Protein AF-A0A919CEV9-F1 (afdb_monomer)

pLDDT: mean 91.03, std 9.06, range [53.09, 98.38]

Mean predicted aligned error: 5.96 Å

Sequence (74 aa):
MSSLAPDTALRRLVRLAKIRWRIEHDYRELKHGLGLDHYEGRTWRGWHHHVTLVTAAQAFLTLRRLAPKSVTSV

InterPro domains:
  IPR002559 Transposase IS4-like domain [PF01609] (11-57)
  IPR012337 Ribonuclease H-like superfamily [SSF53098] (5-66)
  IPR039365 Transposase IS701-like [PTHR33627] (1-68)

Foldseek 3Di:
DDPDDPVPDPVVVVVVVVVVVVVVVLVCCLPPVQPLVVDPDDDPVSNVVSSVVSVVVSVVVVVVVVPDDPPPPD

Secondary structure (DSSP, 8-state):
-----TT--HHHHHHHHHHHHHHHHHHHIIIIIT-TT------HHHHHHHHHHHHHHHHHHHHHHHSPPP----

Radius of gyration: 17.97 Å; Cα contacts (8 Å, |Δi|>4): 25; c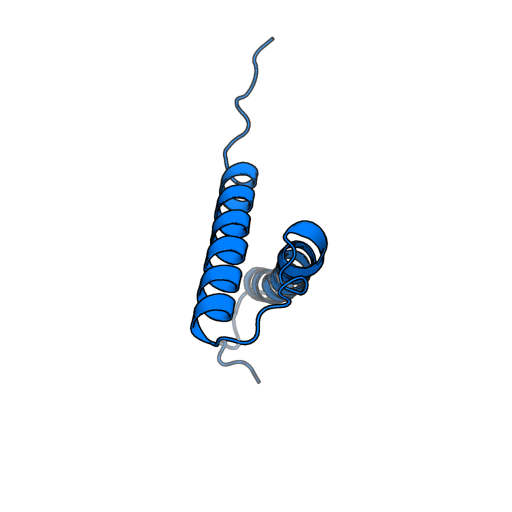hains: 1; bounding box: 50×24×47 Å

Structure (mmCIF, N/CA/C/O backbone):
data_AF-A0A919CEV9-F1
#
_entry.id   AF-A0A919CEV9-F1
#
loop_
_atom_site.group_PDB
_atom_site.id
_atom_site.type_symbol
_atom_site.label_atom_id
_atom_site.label_alt_id
_atom_site.label_comp_id
_atom_site.label_asym_id
_atom_site.label_entity_id
_atom_site.label_seq_id
_atom_site.pdbx_PDB_ins_code
_atom_site.Cartn_x
_atom_site.Cartn_y
_atom_site.Cartn_z
_atom_site.occupancy
_atom_site.B_iso_or_equiv
_atom_site.auth_seq_id
_atom_site.auth_comp_id
_atom_site.auth_asym_id
_atom_site.auth_atom_id
_atom_site.pdbx_PDB_model_num
ATOM 1 N N . MET A 1 1 ? 1.533 -11.127 18.176 1.00 64.69 1 MET A N 1
ATOM 2 C CA . MET A 1 1 ? 1.927 -10.128 19.194 1.00 64.69 1 MET A CA 1
ATOM 3 C C . MET A 1 1 ? 1.414 -8.769 18.745 1.00 64.69 1 MET A C 1
ATOM 5 O O . MET A 1 1 ? 1.595 -8.441 17.580 1.00 64.69 1 MET A O 1
ATOM 9 N N . SER A 1 2 ? 0.705 -8.033 19.602 1.00 79.06 2 SER A N 1
ATOM 10 C CA . SER A 1 2 ? 0.161 -6.701 19.297 1.00 79.06 2 SER A CA 1
ATOM 11 C C . SER A 1 2 ? 0.560 -5.736 20.412 1.00 79.06 2 SER A C 1
ATOM 13 O O . SER A 1 2 ? 0.539 -6.133 21.571 1.00 79.06 2 SER A O 1
ATOM 15 N N . SER A 1 3 ? 0.916 -4.496 20.071 1.00 91.19 3 SER A N 1
ATOM 16 C CA . SER A 1 3 ? 1.257 -3.422 21.019 1.00 91.19 3 SER A CA 1
ATOM 17 C C . SER A 1 3 ? 0.034 -2.619 21.497 1.00 91.19 3 SER A C 1
ATOM 19 O O . SER A 1 3 ? 0.168 -1.489 21.959 1.00 91.19 3 SER A O 1
ATOM 21 N N . LEU A 1 4 ? -1.176 -3.169 21.345 1.00 90.94 4 LEU A N 1
ATOM 22 C CA . LEU A 1 4 ? -2.421 -2.532 21.778 1.00 90.94 4 LEU A CA 1
ATOM 23 C C . LEU A 1 4 ? -2.589 -2.628 23.300 1.00 90.94 4 LEU A C 1
ATOM 25 O O . LEU A 1 4 ? -2.244 -3.645 23.900 1.00 90.94 4 LEU A O 1
ATOM 29 N N . ALA A 1 5 ? -3.157 -1.584 23.909 1.00 92.12 5 ALA A N 1
ATOM 30 C CA . ALA A 1 5 ? -3.438 -1.568 25.341 1.00 92.12 5 ALA A CA 1
ATOM 31 C C . ALA A 1 5 ? -4.457 -2.668 25.720 1.00 92.12 5 ALA A C 1
ATOM 33 O O . ALA A 1 5 ? -5.351 -2.957 24.911 1.00 92.12 5 ALA A O 1
ATOM 34 N N . PRO A 1 6 ? -4.366 -3.277 26.917 1.00 88.19 6 PRO A N 1
ATOM 35 C CA . PRO A 1 6 ? -5.231 -4.395 27.315 1.00 88.19 6 PRO A CA 1
ATOM 36 C C . PRO A 1 6 ? -6.729 -4.056 27.326 1.00 88.19 6 PRO A C 1
ATOM 38 O O . PRO A 1 6 ? -7.567 -4.922 27.100 1.00 88.19 6 PRO A O 1
ATOM 41 N N . ASP A 1 7 ? -7.063 -2.788 27.548 1.00 93.75 7 ASP A N 1
ATOM 42 C CA . ASP A 1 7 ? -8.415 -2.229 27.599 1.00 93.75 7 ASP A CA 1
ATOM 43 C C . ASP A 1 7 ? -8.930 -1.753 26.225 1.00 93.75 7 ASP A C 1
ATOM 45 O O . ASP A 1 7 ? -9.987 -1.125 26.121 1.00 93.75 7 ASP A O 1
ATOM 49 N N . THR A 1 8 ? -8.211 -2.062 25.138 1.00 93.88 8 THR A N 1
ATOM 50 C CA . THR A 1 8 ? -8.623 -1.685 23.782 1.00 93.88 8 THR A CA 1
ATOM 51 C C . THR A 1 8 ?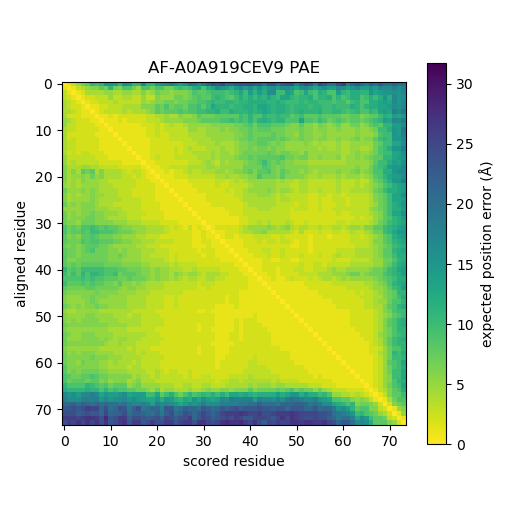 -10.023 -2.217 23.475 1.00 93.88 8 THR A C 1
ATOM 53 O O . THR A 1 8 ? -10.249 -3.423 23.381 1.00 93.88 8 THR A O 1
ATOM 56 N N . ALA A 1 9 ? -10.963 -1.302 23.229 1.00 95.50 9 ALA A N 1
ATOM 57 C CA . ALA A 1 9 ? -12.351 -1.651 22.953 1.00 95.50 9 ALA A CA 1
ATOM 58 C C . ALA A 1 9 ? -12.491 -2.675 21.811 1.00 95.50 9 ALA A C 1
ATOM 60 O O . ALA A 1 9 ? -11.920 -2.505 20.727 1.00 95.50 9 ALA A O 1
ATOM 61 N N . LEU A 1 10 ? -13.360 -3.675 22.001 1.00 94.31 10 LEU A N 1
ATOM 62 C CA . LEU A 1 10 ? -13.609 -4.742 21.023 1.00 94.31 10 LEU A CA 1
ATOM 63 C C . LEU A 1 10 ? -13.944 -4.204 19.623 1.00 94.31 10 LEU A C 1
ATOM 65 O O . LEU A 1 10 ? -13.455 -4.719 18.621 1.00 94.31 10 LEU A O 1
ATOM 69 N N . ARG A 1 11 ? -14.715 -3.111 19.533 1.00 95.00 11 ARG A N 1
ATOM 70 C CA . ARG A 1 11 ? -15.024 -2.450 18.251 1.00 95.00 11 ARG A CA 1
ATOM 71 C C . ARG A 1 11 ? -13.767 -2.025 17.484 1.00 95.00 11 ARG A C 1
ATOM 73 O O . ARG A 1 11 ? -13.735 -2.141 16.259 1.00 95.00 11 ARG A O 1
ATOM 80 N N . ARG A 1 12 ? -12.734 -1.543 18.182 1.00 92.81 12 ARG A N 1
ATOM 81 C CA . ARG A 1 12 ? -11.452 -1.162 17.575 1.00 92.81 12 ARG A CA 1
ATOM 82 C C . ARG A 1 12 ? -10.684 -2.397 17.115 1.00 92.81 12 ARG A C 1
ATOM 84 O O . ARG A 1 12 ? -10.189 -2.393 15.991 1.00 92.81 12 ARG A O 1
ATOM 91 N N . LEU A 1 13 ? -10.663 -3.459 17.920 1.00 92.06 13 LEU A N 1
ATOM 92 C CA . LEU A 1 13 ? -10.041 -4.735 17.548 1.00 92.06 13 LEU A CA 1
ATOM 93 C C . LEU A 1 13 ? -10.675 -5.324 16.281 1.00 92.06 13 LEU A C 1
ATOM 95 O O . LEU A 1 13 ? -9.969 -5.638 15.325 1.00 92.06 13 LEU A O 1
ATOM 99 N N . VAL A 1 14 ? -12.008 -5.382 16.223 1.00 92.81 14 VAL A N 1
ATOM 100 C CA . VAL A 1 14 ? -12.748 -5.872 15.049 1.00 92.81 14 VAL A CA 1
ATOM 101 C C . VAL A 1 14 ? -12.468 -5.009 13.819 1.00 92.81 14 VAL A C 1
ATOM 103 O O . VAL A 1 14 ? -12.269 -5.541 12.728 1.00 92.81 14 VAL A O 1
ATOM 106 N N . ARG A 1 15 ? -12.414 -3.679 13.970 1.00 91.88 15 ARG A N 1
ATOM 107 C CA . ARG A 1 15 ? -12.072 -2.777 12.862 1.00 91.88 15 ARG A CA 1
ATOM 108 C C . ARG A 1 15 ? -10.670 -3.064 12.321 1.00 91.88 15 ARG A C 1
ATOM 110 O O . ARG A 1 15 ? -10.526 -3.208 11.112 1.00 91.88 15 ARG A O 1
ATOM 117 N N . LEU A 1 16 ? -9.667 -3.182 13.191 1.00 90.06 16 LEU A N 1
ATOM 118 C CA . LEU A 1 16 ? -8.290 -3.490 12.791 1.00 90.06 16 LEU A CA 1
ATOM 119 C C . LEU A 1 16 ? -8.194 -4.860 12.109 1.00 90.06 16 LEU A C 1
ATOM 121 O O . LEU A 1 16 ? -7.588 -4.975 11.046 1.00 90.06 16 LEU A O 1
ATOM 125 N N . ALA A 1 17 ? -8.864 -5.876 12.656 1.00 88.75 17 ALA A N 1
ATOM 126 C CA . ALA A 1 17 ? -8.921 -7.201 12.048 1.00 88.75 17 ALA A CA 1
ATOM 127 C C . ALA A 1 17 ? -9.544 -7.169 10.641 1.00 88.75 17 ALA A C 1
ATOM 129 O O . ALA A 1 17 ? -9.069 -7.853 9.736 1.00 88.75 17 ALA A O 1
ATOM 130 N N . LYS A 1 18 ? -10.573 -6.339 10.426 1.00 90.38 18 LYS A N 1
ATOM 131 C CA . LYS A 1 18 ? -11.210 -6.169 9.111 1.00 90.38 18 LYS A CA 1
ATOM 132 C C . LYS A 1 18 ? -10.343 -5.422 8.095 1.00 90.38 18 LYS A C 1
ATOM 134 O O . LYS A 1 18 ? -10.476 -5.690 6.905 1.00 90.38 18 LYS A O 1
ATOM 139 N N . ILE A 1 19 ? -9.442 -4.533 8.522 1.00 89.00 19 ILE A N 1
ATOM 140 C CA . ILE A 1 19 ? -8.514 -3.852 7.598 1.00 89.00 19 ILE A CA 1
ATOM 141 C C . ILE A 1 19 ? -7.621 -4.869 6.879 1.00 89.00 19 ILE A C 1
ATOM 143 O O . ILE A 1 19 ? -7.371 -4.714 5.689 1.00 89.00 19 ILE A O 1
ATOM 147 N N . ARG A 1 20 ? -7.210 -5.950 7.553 1.00 87.31 20 ARG A N 1
ATOM 148 C CA . ARG A 1 20 ? -6.419 -7.013 6.918 1.00 87.31 20 ARG A CA 1
ATOM 149 C C . ARG A 1 20 ? -7.138 -7.636 5.717 1.00 87.31 20 ARG A C 1
ATOM 151 O O . ARG A 1 20 ? -6.551 -7.747 4.650 1.00 87.31 20 ARG A O 1
ATOM 158 N N . TRP A 1 21 ? -8.422 -7.959 5.864 1.00 88.62 21 TRP A N 1
ATOM 159 C CA . TRP A 1 21 ? -9.235 -8.486 4.761 1.00 88.62 21 TRP A CA 1
ATOM 160 C C . TRP A 1 21 ? -9.390 -7.496 3.606 1.00 88.62 21 TRP A C 1
ATOM 162 O O . TRP A 1 21 ? -9.444 -7.894 2.444 1.00 88.62 21 TRP A O 1
ATOM 172 N N . ARG A 1 22 ? -9.438 -6.197 3.914 1.00 88.00 22 ARG A N 1
ATOM 173 C CA . ARG A 1 22 ? -9.472 -5.153 2.889 1.00 88.00 22 ARG A CA 1
ATOM 174 C C . ARG A 1 22 ? -8.195 -5.149 2.044 1.00 88.00 22 ARG A C 1
ATOM 176 O O . ARG A 1 22 ? -8.305 -5.051 0.832 1.00 88.00 22 ARG A O 1
ATOM 183 N N . ILE A 1 23 ? -7.021 -5.339 2.652 1.00 88.88 23 ILE A N 1
ATOM 184 C CA . ILE A 1 23 ? -5.745 -5.434 1.918 1.00 88.88 23 ILE A CA 1
ATOM 185 C C . ILE A 1 23 ? -5.772 -6.602 0.926 1.00 88.88 23 ILE A C 1
ATOM 187 O O . ILE A 1 23 ? -5.386 -6.436 -0.225 1.00 88.88 23 ILE A O 1
ATOM 191 N N . GLU A 1 24 ? -6.259 -7.771 1.345 1.00 91.25 24 GLU A N 1
ATOM 192 C CA . GLU A 1 24 ? -6.359 -8.942 0.463 1.00 91.25 24 GLU A CA 1
ATOM 193 C C . GLU A 1 24 ? -7.303 -8.687 -0.720 1.00 91.25 24 GLU A C 1
ATOM 195 O O . GLU A 1 24 ? -7.017 -9.077 -1.853 1.00 91.25 24 GLU A O 1
ATOM 200 N N . HIS A 1 25 ? -8.421 -8.002 -0.473 1.00 90.62 25 HIS A N 1
ATOM 201 C CA . HIS A 1 25 ? -9.341 -7.600 -1.529 1.00 90.62 25 HIS A CA 1
ATOM 202 C C . HIS A 1 25 ? -8.696 -6.605 -2.504 1.00 90.62 25 HIS A C 1
ATOM 204 O O . HIS A 1 25 ? -8.729 -6.834 -3.712 1.00 90.62 25 HIS A O 1
ATOM 210 N N . ASP A 1 26 ? -8.077 -5.542 -1.989 1.00 90.31 26 ASP A N 1
ATOM 211 C CA . ASP A 1 26 ? -7.415 -4.512 -2.796 1.00 90.31 26 ASP A CA 1
ATOM 212 C C . ASP A 1 26 ? -6.257 -5.112 -3.616 1.00 90.31 26 ASP A C 1
ATOM 214 O O . ASP A 1 26 ? -6.065 -4.757 -4.777 1.00 90.31 26 ASP A O 1
ATOM 218 N N . TYR A 1 27 ? -5.532 -6.090 -3.062 1.00 91.19 27 TYR A N 1
ATOM 219 C CA . TYR A 1 27 ? -4.484 -6.818 -3.778 1.00 91.19 27 TYR A CA 1
ATOM 220 C C . TYR A 1 27 ? -5.039 -7.672 -4.925 1.00 91.19 27 TYR A C 1
ATOM 222 O O . TYR A 1 27 ? -4.447 -7.711 -6.004 1.00 91.19 27 TYR A O 1
ATOM 230 N N . ARG A 1 28 ? -6.191 -8.333 -4.738 1.00 92.88 28 ARG A N 1
ATOM 231 C CA . ARG A 1 28 ? -6.849 -9.068 -5.832 1.00 92.88 28 ARG A CA 1
ATOM 232 C C . ARG A 1 28 ? -7.277 -8.144 -6.965 1.00 92.88 28 ARG A C 1
ATOM 234 O O . ARG A 1 28 ? -7.147 -8.551 -8.117 1.00 92.88 28 ARG A O 1
ATOM 241 N N . GLU A 1 29 ? -7.766 -6.949 -6.642 1.00 93.19 29 GLU A N 1
ATOM 242 C CA . GLU A 1 29 ? -8.152 -5.935 -7.627 1.00 93.19 29 GLU A CA 1
ATOM 243 C C . GLU A 1 29 ? -6.932 -5.398 -8.382 1.00 93.19 29 GLU A C 1
ATOM 245 O O . GLU A 1 29 ? -6.937 -5.388 -9.609 1.00 93.19 29 GLU A O 1
ATOM 250 N N . LEU A 1 30 ? -5.852 -5.055 -7.672 1.00 95.25 30 LEU A N 1
ATOM 251 C CA . LEU A 1 30 ? -4.581 -4.660 -8.285 1.00 95.25 30 LEU A CA 1
ATOM 252 C C . LEU A 1 30 ? -4.053 -5.734 -9.242 1.00 95.25 30 LEU A C 1
ATOM 254 O O . LEU A 1 30 ? -3.664 -5.422 -10.364 1.00 95.25 30 LEU A O 1
ATOM 258 N N . LYS A 1 31 ? -4.053 -6.997 -8.805 1.00 93.81 31 LYS A N 1
ATOM 259 C CA . LYS A 1 31 ? -3.539 -8.126 -9.582 1.00 93.81 31 LYS A CA 1
ATOM 260 C C . LYS A 1 31 ? -4.406 -8.421 -10.802 1.00 93.81 31 LYS A C 1
ATOM 262 O O . LYS A 1 31 ? -4.003 -8.124 -11.915 1.00 93.81 31 LYS A O 1
ATOM 267 N N . HIS A 1 32 ? -5.623 -8.909 -10.587 1.00 92.62 32 HIS A N 1
ATOM 268 C CA . HIS A 1 32 ? -6.461 -9.419 -11.674 1.00 92.62 32 HIS A CA 1
ATOM 269 C C . HIS A 1 32 ? -7.258 -8.322 -12.387 1.00 92.62 32 HIS A C 1
ATOM 271 O O . HIS A 1 32 ? -7.557 -8.449 -13.568 1.00 92.62 32 HIS A O 1
ATOM 277 N N . GLY A 1 33 ? -7.650 -7.267 -11.667 1.00 93.25 33 GLY A N 1
ATOM 278 C CA . GLY A 1 33 ? -8.476 -6.191 -12.218 1.00 93.25 33 GLY A CA 1
ATOM 279 C C . GLY A 1 33 ? -7.666 -5.120 -12.944 1.00 93.25 33 GLY A C 1
ATOM 280 O O . GLY A 1 33 ? -8.130 -4.580 -13.944 1.00 93.25 33 GLY A O 1
ATOM 281 N N . LEU A 1 34 ? -6.462 -4.815 -12.451 1.00 96.12 34 LEU A N 1
ATOM 282 C CA . LEU A 1 34 ? -5.617 -3.731 -12.964 1.00 96.12 34 LEU A CA 1
ATOM 283 C C . LEU A 1 34 ? -4.300 -4.213 -13.590 1.00 96.12 34 LEU A C 1
ATOM 285 O O . LEU A 1 34 ? -3.538 -3.393 -14.097 1.00 96.12 34 LEU A O 1
ATOM 289 N N . GLY A 1 35 ? -4.041 -5.522 -13.595 1.00 96.12 35 GLY A N 1
ATOM 290 C CA . GLY A 1 35 ? -2.922 -6.125 -14.318 1.00 96.12 35 GLY A CA 1
ATOM 291 C C . GLY A 1 35 ? -1.564 -5.923 -13.655 1.00 96.12 35 GLY A C 1
ATOM 292 O O . GLY A 1 35 ? -0.556 -5.763 -14.347 1.00 96.12 35 GLY A O 1
ATOM 293 N N . LEU A 1 36 ? -1.494 -5.919 -12.319 1.00 96.75 36 LEU A N 1
ATOM 294 C CA . LEU A 1 36 ? -0.211 -5.837 -11.606 1.00 96.75 36 LEU A CA 1
ATOM 295 C C . LEU A 1 36 ? 0.756 -6.962 -12.019 1.00 96.75 36 LEU A C 1
ATOM 297 O O . LEU A 1 36 ? 1.962 -6.738 -12.059 1.00 96.75 36 LEU A O 1
ATOM 301 N N . ASP A 1 37 ? 0.240 -8.148 -12.339 1.00 95.38 37 ASP A N 1
ATOM 302 C CA . ASP A 1 37 ? 1.008 -9.314 -12.788 1.00 95.38 37 ASP A CA 1
ATOM 303 C C . ASP A 1 37 ? 1.134 -9.436 -14.317 1.00 95.38 37 ASP A C 1
ATOM 305 O O . ASP A 1 37 ? 1.715 -10.402 -14.799 1.00 95.38 37 ASP A O 1
ATOM 309 N N . HIS A 1 38 ? 0.666 -8.445 -15.081 1.00 96.56 38 HIS A N 1
ATOM 310 C CA . HIS A 1 38 ? 0.737 -8.432 -16.550 1.00 96.56 38 HIS A CA 1
ATOM 311 C C . HIS A 1 38 ? 1.983 -7.715 -17.105 1.00 96.56 38 HIS A C 1
ATOM 313 O O . HIS A 1 38 ? 2.064 -7.426 -18.297 1.00 96.56 38 HIS A O 1
ATOM 319 N N . TYR A 1 39 ? 2.956 -7.360 -16.261 1.00 96.38 39 TYR A N 1
ATOM 320 C CA . TYR A 1 39 ? 4.182 -6.715 -16.730 1.00 96.38 39 TYR A CA 1
ATOM 321 C C . TYR A 1 39 ? 5.154 -7.732 -17.343 1.00 96.38 39 TYR A C 1
ATOM 323 O O . TYR A 1 39 ? 5.679 -8.594 -16.644 1.00 96.38 39 TYR A O 1
ATOM 331 N N . GLU A 1 40 ? 5.460 -7.576 -18.632 1.00 96.75 40 GLU A N 1
ATOM 332 C CA . GLU A 1 40 ? 6.351 -8.478 -19.387 1.00 96.75 40 GLU A CA 1
ATOM 333 C C . GLU A 1 40 ? 7.738 -7.870 -19.692 1.00 96.75 40 GLU A C 1
ATOM 335 O O . GLU A 1 40 ? 8.592 -8.490 -20.333 1.00 96.75 40 GLU A O 1
ATOM 340 N N . GLY A 1 41 ? 7.989 -6.634 -19.251 1.00 96.38 41 GLY A N 1
ATOM 341 C CA . GLY A 1 41 ? 9.265 -5.955 -19.472 1.00 96.38 41 GLY A CA 1
ATOM 342 C C . GLY A 1 41 ? 10.400 -6.493 -18.590 1.00 96.38 41 GLY A C 1
ATOM 343 O O . GLY A 1 41 ? 10.188 -7.177 -17.594 1.00 96.38 41 GLY A O 1
ATOM 344 N N . ARG A 1 42 ? 11.649 -6.146 -18.930 1.00 97.44 42 ARG A N 1
ATOM 345 C CA . ARG A 1 42 ? 12.855 -6.636 -18.218 1.00 97.44 42 ARG A CA 1
ATOM 346 C C . ARG A 1 42 ? 13.656 -5.557 -17.494 1.00 97.44 42 ARG A C 1
ATOM 348 O O . ARG A 1 42 ? 14.719 -5.836 -16.953 1.00 97.44 42 ARG A O 1
ATOM 355 N N . THR A 1 43 ? 13.175 -4.316 -17.494 1.00 98.12 43 THR A N 1
ATOM 356 C CA . THR A 1 43 ? 13.869 -3.213 -16.819 1.00 98.12 43 THR A CA 1
ATOM 357 C C . THR A 1 43 ? 13.224 -2.912 -15.474 1.00 98.12 43 THR A C 1
ATOM 359 O O . THR A 1 43 ? 11.998 -2.895 -15.350 1.00 98.12 43 THR A O 1
ATOM 362 N N . TRP A 1 44 ? 14.057 -2.618 -14.476 1.00 97.75 44 TRP A N 1
ATOM 363 C CA . TRP A 1 44 ? 13.604 -2.173 -13.158 1.00 97.75 44 TRP A CA 1
ATOM 364 C C . TRP A 1 44 ? 12.763 -0.897 -13.239 1.00 97.75 44 TRP A C 1
ATOM 366 O O . TRP A 1 44 ? 11.707 -0.792 -12.623 1.00 97.75 44 TRP A O 1
ATOM 376 N N . ARG A 1 45 ? 13.201 0.059 -14.067 1.00 98.38 45 ARG A N 1
ATOM 377 C CA . ARG A 1 45 ? 12.481 1.315 -14.286 1.00 98.38 45 ARG A CA 1
ATOM 378 C C . ARG A 1 45 ? 11.101 1.087 -14.906 1.00 98.38 45 ARG A C 1
ATOM 380 O O . ARG A 1 45 ? 10.136 1.692 -14.452 1.00 98.38 45 ARG A O 1
ATOM 387 N N . GLY A 1 46 ? 11.004 0.215 -15.913 1.00 98.06 46 GLY A N 1
ATOM 388 C CA . GLY A 1 46 ? 9.726 -0.139 -16.529 1.00 98.06 46 GLY A CA 1
ATOM 389 C C . GLY A 1 46 ? 8.775 -0.804 -15.534 1.00 98.06 46 GLY A C 1
ATOM 390 O O . GLY A 1 46 ? 7.609 -0.425 -15.470 1.00 98.06 46 GLY A O 1
ATOM 391 N N . TRP A 1 47 ? 9.290 -1.707 -14.693 1.00 97.88 47 TRP A N 1
ATOM 392 C CA . TRP A 1 47 ? 8.505 -2.351 -13.639 1.00 97.88 47 TRP A CA 1
ATOM 393 C C . TRP A 1 47 ? 7.992 -1.324 -12.626 1.00 97.88 47 TRP A C 1
ATOM 395 O O . TRP A 1 47 ? 6.807 -1.312 -12.303 1.00 97.88 47 TRP A O 1
ATOM 405 N N . HIS A 1 48 ? 8.851 -0.399 -12.190 1.00 98.25 48 HIS A N 1
ATOM 406 C CA . HIS A 1 48 ? 8.454 0.681 -11.289 1.00 98.25 48 HIS A CA 1
ATOM 407 C C . HIS A 1 48 ? 7.349 1.553 -11.876 1.00 98.25 48 HIS A C 1
ATOM 409 O O . HIS A 1 48 ? 6.353 1.803 -11.203 1.00 98.25 48 HIS A O 1
ATOM 415 N N . HIS A 1 49 ? 7.502 1.994 -13.127 1.00 98.31 49 HIS A N 1
ATOM 416 C CA . HIS A 1 49 ? 6.471 2.779 -13.800 1.00 98.31 49 HIS A CA 1
ATOM 417 C C . HIS A 1 49 ? 5.142 2.012 -13.863 1.00 98.31 49 HIS A C 1
ATOM 419 O O . HIS A 1 49 ? 4.101 2.582 -13.543 1.00 98.31 49 HIS A O 1
ATOM 425 N N . HIS A 1 50 ? 5.179 0.721 -14.214 1.00 98.25 50 HIS A N 1
ATOM 426 C CA . HIS A 1 50 ? 3.994 -0.139 -14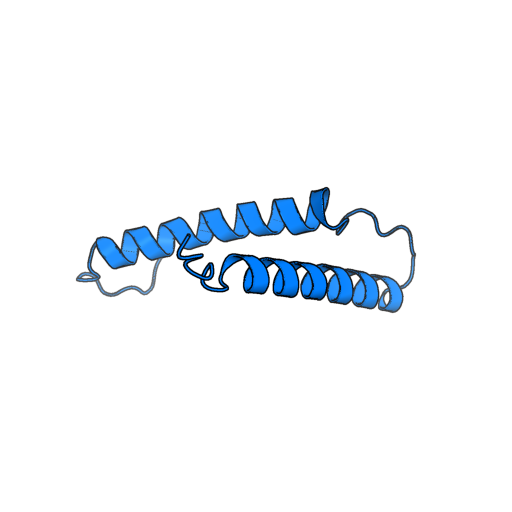.258 1.00 98.25 50 HIS A CA 1
ATOM 427 C C . HIS A 1 50 ? 3.288 -0.207 -12.903 1.00 98.25 50 HIS A C 1
ATOM 429 O O . HIS A 1 50 ? 2.114 0.140 -12.796 1.00 98.25 50 HIS A O 1
ATOM 435 N N . VAL A 1 51 ? 4.015 -0.568 -11.842 1.00 97.62 51 VAL A N 1
ATOM 436 C CA . VAL A 1 51 ? 3.461 -0.671 -10.483 1.00 97.62 51 VAL A CA 1
ATOM 437 C C . VAL A 1 51 ? 2.903 0.671 -10.001 1.00 97.62 51 VAL A C 1
ATOM 439 O O . VAL A 1 51 ? 1.835 0.708 -9.385 1.00 97.62 51 VAL A O 1
ATOM 442 N N . THR A 1 52 ? 3.578 1.784 -10.300 1.00 98.00 52 THR A N 1
ATOM 443 C CA . THR A 1 52 ? 3.092 3.128 -9.962 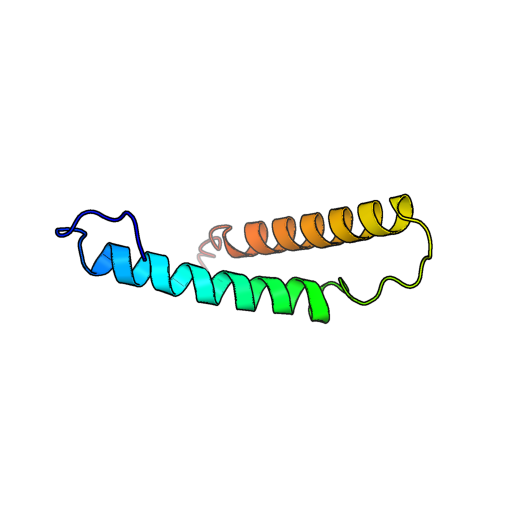1.00 98.00 52 THR A CA 1
ATOM 444 C C . THR A 1 52 ? 1.773 3.446 -10.667 1.00 98.00 52 THR A C 1
ATOM 446 O O . THR A 1 52 ? 0.840 3.902 -10.006 1.00 98.00 52 THR A O 1
ATOM 449 N N . LEU A 1 53 ? 1.658 3.176 -11.972 1.00 97.94 53 LEU A N 1
ATOM 450 C CA . LEU A 1 53 ? 0.428 3.428 -12.732 1.00 97.94 53 LEU A CA 1
ATOM 451 C C . LEU A 1 53 ? -0.734 2.551 -12.253 1.00 97.94 53 LEU A C 1
ATOM 453 O O . LEU A 1 53 ? -1.832 3.061 -12.027 1.00 97.94 53 LEU A O 1
ATOM 457 N N . VAL A 1 54 ? -0.485 1.261 -12.017 1.00 97.75 54 VAL A N 1
ATOM 458 C CA . VAL A 1 54 ? -1.482 0.325 -11.473 1.00 97.75 54 VAL A CA 1
ATOM 459 C C . VAL A 1 54 ? -1.967 0.780 -10.089 1.00 97.75 54 VAL A C 1
ATOM 461 O O . VAL A 1 54 ? -3.170 0.808 -9.820 1.00 97.75 54 VAL A O 1
ATOM 464 N N . THR A 1 55 ? -1.054 1.234 -9.225 1.00 96.56 55 THR A N 1
ATOM 465 C CA . THR A 1 55 ? -1.401 1.776 -7.899 1.00 96.56 55 THR A CA 1
ATOM 466 C C . THR A 1 55 ? -2.210 3.074 -8.004 1.00 96.56 55 THR A C 1
ATOM 468 O O . THR A 1 55 ? -3.179 3.257 -7.264 1.00 96.56 55 THR A O 1
ATOM 471 N N . ALA A 1 56 ? -1.864 3.966 -8.937 1.00 97.62 56 ALA A N 1
ATOM 472 C CA . ALA A 1 56 ? -2.606 5.203 -9.175 1.00 97.62 56 ALA A CA 1
ATOM 473 C C . ALA A 1 56 ? -4.040 4.929 -9.661 1.00 97.62 56 ALA A C 1
ATOM 475 O O . ALA A 1 56 ? -4.987 5.549 -9.169 1.00 97.62 56 ALA A O 1
ATOM 476 N N . ALA A 1 57 ? -4.222 3.957 -10.560 1.00 96.88 57 ALA A N 1
ATOM 477 C CA . ALA A 1 57 ? -5.543 3.521 -11.009 1.00 96.88 57 ALA A CA 1
ATOM 478 C C . ALA A 1 57 ? -6.388 2.975 -9.844 1.00 96.88 57 ALA A C 1
ATOM 480 O O . ALA A 1 57 ? -7.548 3.362 -9.683 1.00 96.88 57 ALA A O 1
ATOM 481 N N . GLN A 1 58 ? -5.796 2.158 -8.967 1.00 96.00 58 GLN A N 1
ATOM 482 C CA . GLN A 1 58 ? -6.489 1.646 -7.780 1.00 96.00 58 GLN A CA 1
ATOM 483 C C . GLN A 1 58 ? -6.901 2.757 -6.811 1.00 96.00 58 GLN A C 1
ATOM 485 O O . GLN A 1 58 ? -8.007 2.732 -6.258 1.00 96.00 58 GLN A O 1
ATOM 490 N N . ALA A 1 59 ? -6.031 3.749 -6.603 1.00 94.81 59 ALA A N 1
ATOM 491 C CA . ALA A 1 59 ? -6.343 4.909 -5.777 1.00 94.81 59 ALA A CA 1
ATOM 492 C C . ALA 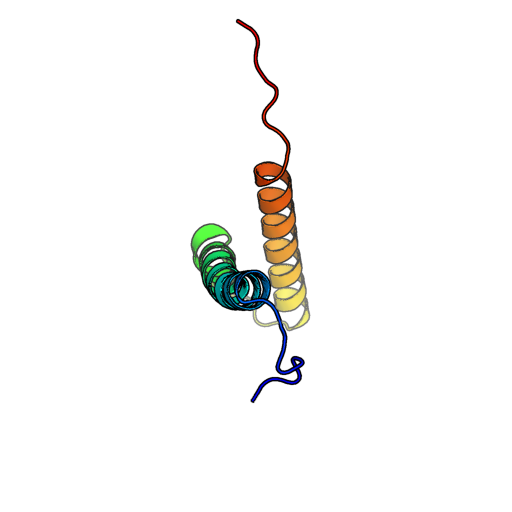A 1 59 ? -7.528 5.692 -6.360 1.00 94.81 59 ALA A C 1
ATOM 494 O O . ALA A 1 59 ? -8.472 6.008 -5.633 1.00 94.81 59 ALA A O 1
ATOM 495 N N . PHE A 1 60 ? -7.534 5.926 -7.676 1.00 95.38 60 PHE A N 1
ATOM 496 C CA . PHE A 1 60 ? -8.644 6.576 -8.369 1.00 95.38 60 PHE A CA 1
ATOM 497 C C . PHE A 1 60 ? -9.971 5.821 -8.184 1.00 95.38 60 PHE A C 1
ATOM 499 O O . PHE A 1 60 ? -10.965 6.418 -7.761 1.00 95.38 60 PHE A O 1
ATOM 506 N N . LEU A 1 61 ? -9.996 4.505 -8.423 1.00 93.62 61 LEU A N 1
ATOM 507 C CA . LEU A 1 61 ? -11.202 3.685 -8.240 1.00 93.62 61 LEU A CA 1
ATOM 508 C C . LEU A 1 61 ? -11.682 3.679 -6.786 1.00 93.62 61 LEU A C 1
ATOM 510 O O . LEU A 1 61 ? -12.881 3.764 -6.510 1.00 93.62 61 LEU A O 1
ATOM 514 N N . THR A 1 62 ? -10.749 3.636 -5.839 1.00 92.88 62 THR A N 1
ATOM 515 C CA . THR A 1 62 ? -11.064 3.711 -4.411 1.00 92.88 62 THR A CA 1
ATOM 516 C C . THR A 1 62 ? -11.712 5.046 -4.055 1.00 92.88 62 THR A C 1
ATOM 518 O O . THR A 1 62 ? -12.745 5.056 -3.387 1.00 92.88 62 THR A O 1
ATOM 521 N N . LEU A 1 63 ? -11.176 6.167 -4.544 1.00 94.44 63 LEU A N 1
ATOM 522 C CA . LEU A 1 63 ? -11.771 7.490 -4.338 1.00 94.44 63 LEU A CA 1
ATOM 523 C C . LEU A 1 63 ? -13.169 7.584 -4.959 1.00 94.44 63 LEU A C 1
ATOM 525 O O . LEU A 1 63 ? -14.091 8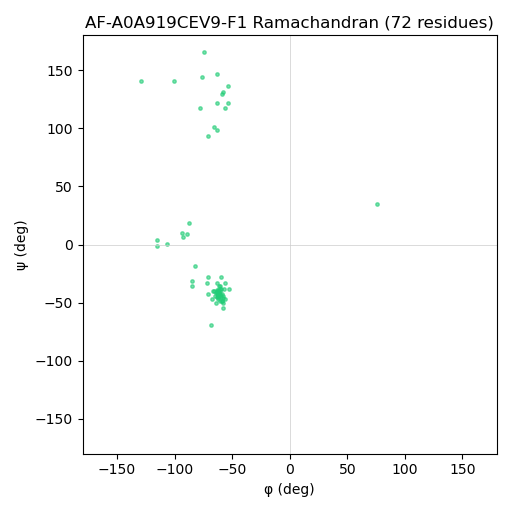.089 -4.322 1.00 94.44 63 LEU A O 1
ATOM 529 N N . ARG A 1 64 ? -13.363 7.025 -6.158 1.00 93.69 64 ARG A N 1
ATOM 530 C CA . ARG A 1 64 ? -14.676 6.942 -6.816 1.00 93.69 64 ARG A CA 1
ATOM 531 C C . ARG A 1 64 ? -15.703 6.153 -6.003 1.00 93.69 64 ARG A C 1
ATOM 533 O O . ARG A 1 64 ? -16.865 6.543 -5.978 1.00 93.69 64 ARG A O 1
ATOM 540 N N . ARG A 1 65 ? -15.292 5.067 -5.341 1.00 90.69 65 ARG A N 1
ATOM 541 C CA . ARG A 1 65 ? -16.163 4.256 -4.468 1.00 90.69 65 ARG A CA 1
ATOM 542 C C . ARG A 1 65 ? -16.512 4.951 -3.154 1.00 90.69 65 ARG A C 1
ATOM 544 O O . ARG A 1 65 ? -17.592 4.719 -2.621 1.00 90.69 65 ARG A O 1
ATOM 551 N N . LEU A 1 66 ? -15.595 5.759 -2.625 1.00 90.44 66 LEU A N 1
ATOM 552 C CA . LEU A 1 66 ? -15.792 6.515 -1.387 1.00 90.44 66 LEU A CA 1
ATOM 553 C C . LEU A 1 66 ? -16.564 7.820 -1.601 1.00 90.44 66 LEU A C 1
ATOM 555 O O . LEU A 1 66 ? -17.088 8.371 -0.634 1.00 90.44 66 LEU A O 1
ATOM 559 N N . ALA A 1 67 ? -16.632 8.315 -2.838 1.00 91.44 67 ALA A N 1
ATOM 560 C CA . ALA A 1 67 ? -17.401 9.502 -3.164 1.00 91.44 67 ALA A CA 1
ATOM 561 C C . ALA A 1 67 ? -18.880 9.300 -2.770 1.00 91.44 67 ALA A C 1
ATOM 563 O O . ALA A 1 67 ? -19.470 8.268 -3.113 1.00 91.44 67 ALA A O 1
ATOM 564 N N . PRO A 1 68 ? -19.495 10.258 -2.052 1.00 85.19 68 PRO A N 1
ATOM 565 C CA . PRO A 1 68 ? -20.900 10.169 -1.690 1.00 85.19 68 PRO A CA 1
ATOM 566 C C . PRO A 1 68 ? -21.739 10.070 -2.963 1.00 85.19 68 PRO A C 1
ATOM 568 O O . PRO A 1 68 ? -21.582 10.864 -3.892 1.00 85.19 68 PRO A O 1
ATOM 571 N N . LYS A 1 69 ? -22.630 9.077 -3.017 1.00 76.31 69 LYS A N 1
ATOM 572 C CA . LYS A 1 69 ? -23.615 9.000 -4.096 1.00 76.31 69 LYS A CA 1
ATOM 573 C C . LYS A 1 69 ? -24.495 10.237 -3.966 1.00 76.31 69 LYS A C 1
ATOM 575 O O . LYS A 1 69 ? -25.078 10.439 -2.902 1.00 76.31 69 LYS A O 1
ATOM 580 N N . SER A 1 70 ? -24.569 11.067 -5.006 1.00 74.12 70 SER A N 1
ATOM 581 C CA . SER A 1 70 ? -25.556 12.142 -5.042 1.00 74.12 70 SER A CA 1
ATOM 582 C C . SER A 1 70 ? -26.922 11.509 -4.803 1.00 74.12 70 SER A C 1
ATOM 584 O O . SER A 1 70 ? -27.297 10.585 -5.528 1.00 74.12 70 SER A O 1
ATOM 586 N N . VAL A 1 71 ? -27.632 11.957 -3.767 1.00 69.50 71 VAL A N 1
ATOM 587 C CA . VAL A 1 71 ? -29.047 11.628 -3.608 1.00 69.50 71 VAL A CA 1
ATOM 588 C C . VAL A 1 71 ? -29.733 12.248 -4.815 1.00 69.50 71 VAL A C 1
ATOM 590 O O . VAL A 1 71 ? -29.924 13.458 -4.881 1.00 69.50 71 VAL A O 1
ATOM 593 N N . THR A 1 72 ? -29.990 11.428 -5.829 1.00 65.31 72 THR A N 1
ATOM 594 C CA . THR A 1 72 ? -30.834 11.813 -6.949 1.00 65.31 72 THR A CA 1
ATOM 595 C C . THR A 1 72 ? -32.244 11.864 -6.388 1.00 65.31 72 THR A C 1
ATOM 597 O O . THR A 1 72 ? -32.901 10.833 -6.268 1.00 65.31 72 THR A O 1
ATOM 600 N N . SER A 1 73 ? -32.663 13.051 -5.959 1.00 53.09 73 SER A N 1
ATOM 601 C CA . SER A 1 73 ? -34.071 13.344 -5.731 1.00 53.09 73 SER A CA 1
ATOM 602 C C . SER A 1 73 ? -34.757 13.287 -7.094 1.00 53.09 73 SER A C 1
ATOM 604 O O . SER A 1 73 ? -34.574 14.187 -7.913 1.00 53.09 73 SER A O 1
ATOM 606 N N . VAL A 1 74 ? -35.438 12.171 -7.352 1.00 60.62 74 VAL A N 1
ATOM 607 C CA . VAL A 1 74 ? -36.500 12.068 -8.361 1.00 60.62 74 VAL A CA 1
ATOM 608 C C . VAL A 1 74 ? -37.790 12.550 -7.719 1.00 60.62 74 VAL A C 1
ATOM 610 O O . VAL A 1 74 ? -38.005 12.188 -6.539 1.00 60.62 74 VAL A O 1
#

Organism: NCBI:txid141693

Solvent-accessible surface area (backbone atoms only — not comparable to full-atom values): 4607 Å² total; per-residue (Å²): 139,77,94,69,62,94,82,60,50,65,71,57,53,53,51,56,59,49,50,56,57,49,51,58,50,54,49,49,41,39,36,78,72,55,43,62,78,67,72,83,78,90,47,71,67,57,50,49,53,49,53,51,52,38,49,52,53,51,52,52,54,51,51,61,70,68,49,80,77,76,83,77,83,124

=== Feature glossary ===
A reading guide for the features in this record.

Start from the sequence.

  · This is the polypeptide sequence — one letter per residue, N-terminus first. Length ranges from a few dozen residues for small domains to over a thousand for large multi-domain proteins.

Fold it, and you get atomic coordinates and the backbone conformation that goes with them.

  · Structure coordinates are given as an mmCIF _atom_site loop: one row per atom with element, residue name, chain id, sequence number, and x/y/z position in Å. Only the four main-chain atoms per residue are included here; side chains are omitted to kee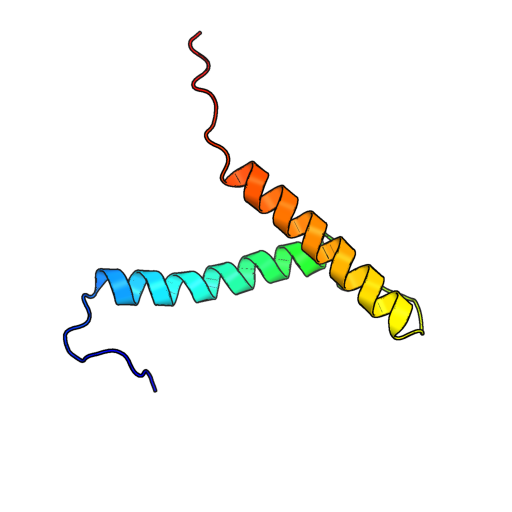p the record compact.

  · Backbone dihedral angles. Every residue except chain termini has a φ (preceding-C → N → Cα → C) and a ψ (N → Cα → C → next-N). They are reported in degrees following the IUPAC si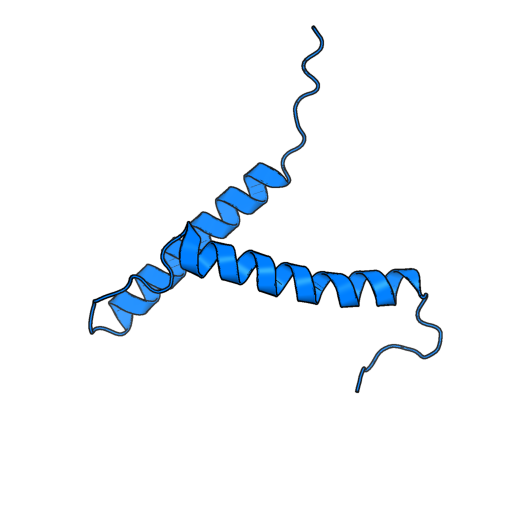gn convention. Secondary structure is essentially a statement about which (φ, ψ) basin each residue occupies.

  · The SS8 string is DSSP's per-residue secondary-structure call. α-helix (H) means an i→i+4 H-bond ladder; β-strand (E) means the residue participates in a β-sheet; 3₁₀ (G) and π (I) are tighter and wider helices; T/S are turns/bends; '-' is loop.

  · SS3 is a coarse helix/strand/coil call (letters a/b/c) made by the P-SEA algorithm from inter-Cα distances and dihedrals. It is less detailed than DSSP but needs only Cα positions.

Summarize the fold with a handful of shape descriptors and a per-residue structural alphabet.

  · Radius of gyration (Rg) is the root-mean-square distance of Cα atoms from their centroid — a single number for overall size and compactness. A globular domain of N residues has Rg ≈ 2.2·N^0.38 Å; an exte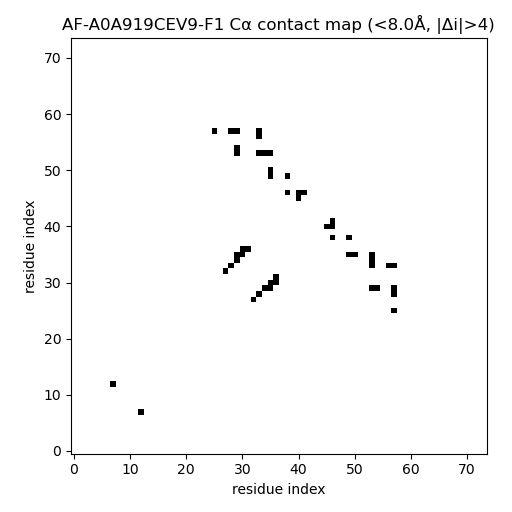nded or disordered chain has a much larger Rg. The Cα contact count is the number of residue pairs whose Cα atoms are within 8 Å and are more than four positions apart in sequence — a standard proxy for tertiary packing density. The bounding box is the smallest axis-aligned box enclosing all Cα atoms.

  · The Foldseek 3Di string encodes local tertiary geometry as a 20-letter alphabet — one character per residue — derived from the relative positions of nearby Cα atoms. Unlike the amino-acid sequence, 3Di is a direct function of the 3D structure, so two proteins with the same fold have similar 3Di strings even at low sequence identity.

  · Solvent-accessible surface area (SASA) is the area in Å² traced out by the centre of a 1.4 Å probe sphere (a water molecule) rolled over the protein's van der Waals surface (Shrake–Rupley / Lee–Richards construction). Buried residues have near-zero SASA; fully exposed residues can exceed 200 Å². The total SASA scales roughly with the number of surface residues.

Ask how reliable the model is.

  · pLDDT (predicted Local Distance Difference Test) is AlphaFold's per-residue confidence score, ranging from 0 to 100. Values above 90 indicate high confidence (typically well-packed cores); 70–90 is confident; 50–70 low confidence; below 50 usually means the region is disordered or the prediction is unreliable there. AlphaFold stores pLDDT in the mmCIF B-factor column.

  · B-factor (Debye–Waller factor) reflects atomic displacement in the crystal lattice. It is an experimental observable (units Å²), not a prediction; low values mean the atom is pinned down, high values mean it moves or is heterogeneous across the crystal.

  · Predicted Aligned Error (PAE) is an AlphaFold confidence matrix: entry (i, j) is the expected error in the position of residue j, in ångströms, when the prediction is superimposed on the true structure at residue i. Low PAE within a block of residues means that block is internally rigid and well-predicted; high PAE between two blocks means their relative placement is uncertain even if each block individually is confident.

Place it in context: what it resembles, what it is annotated as, and how it looks.

  · Nearest PDB neighbors are the top structural matches found by Foldseek when searching this structure against the entire Protein Data Bank. Each hit reports a TM-score (0 to 1; >0.5 almost always implies the same fold) and an E-value. These are *structural* homologs — they may share no detectable sequence similarity.

  · Functional annotations link the protein to curated databases. InterPro entries identify conserved domains and families by matching the sequence against member-database signatures (Pfam, PROSITE, CDD, …). Gene Ontology (GO) terms describe molecular function, biological process, and cellular component in a controlled vocabulary. CATH places the structure in a hierarchical fold classification (Class/Architecture/Topology/Homologous-superfamily). The organism is the source species.

  · Three diagnostic plots accompany the record. The Cα contact map visualizes the tertiary structure as a 2D adjacency matrix (8 Å cutoff, sequence-local contacts suppressed). The Ramachandran plot shows the distribution of backbone (φ, ψ) torsions, with points in the α and β basins reflecting secondary structure content. The PAE plot shows AlphaFold's inter-residue confidence as a color matrix.

  · Six rendered views show the 3D structure from the faces of a cube — i.e. along ±x, ±y, ±z. Rendering representation is drawn randomly per protein from cartoon (secondary-structure ribbons), sticks (backbone bonds), or molecular surface; coloring is either N→C rainbow (blue at the N-terminus through red at the C-terminus) or one color per chain.